Protein AF-A0A7S0FUK2-F1 (afdb_monomer_lite)

Structure (mmCIF, N/CA/C/O backbone):
data_AF-A0A7S0FUK2-F1
#
_entry.id   AF-A0A7S0FUK2-F1
#
loop_
_atom_site.group_PDB
_atom_site.id
_atom_site.type_symbol
_atom_site.label_atom_id
_atom_site.label_alt_id
_atom_site.label_comp_id
_atom_site.label_asym_id
_atom_site.label_entity_id
_atom_site.label_seq_id
_atom_site.pdbx_PDB_ins_code
_atom_site.Cartn_x
_atom_site.Cartn_y
_atom_site.Cartn_z
_atom_si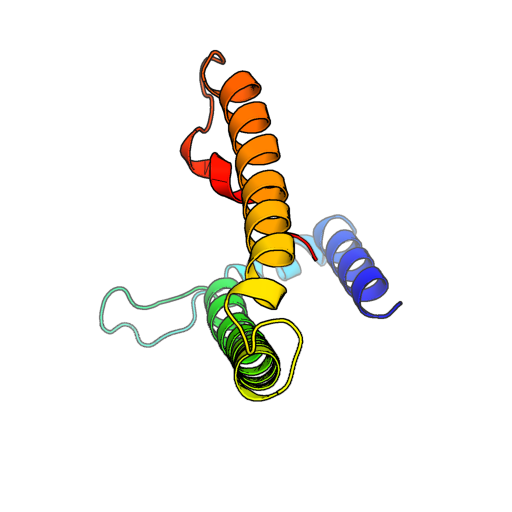te.occupancy
_atom_site.B_iso_or_equiv
_atom_site.auth_seq_id
_atom_site.auth_comp_id
_atom_site.auth_asym_id
_atom_site.auth_atom_id
_atom_site.pdbx_PDB_model_num
ATOM 1 N N . ALA A 1 1 ? 11.053 12.704 5.461 1.00 89.06 1 ALA A N 1
ATOM 2 C CA . ALA A 1 1 ? 12.201 13.067 4.597 1.00 89.06 1 ALA A CA 1
ATOM 3 C C . ALA A 1 1 ? 12.808 11.845 3.908 1.00 89.06 1 ALA A C 1
ATOM 5 O O . ALA A 1 1 ? 12.833 11.826 2.687 1.00 89.06 1 ALA A O 1
ATOM 6 N N . LEU A 1 2 ? 13.232 10.815 4.656 1.00 95.06 2 LEU A N 1
ATOM 7 C CA . LEU A 1 2 ? 13.872 9.623 4.079 1.00 95.06 2 LEU A CA 1
ATOM 8 C C . LEU A 1 2 ? 12.999 8.886 3.045 1.00 95.06 2 LEU A C 1
ATOM 10 O O . LEU A 1 2 ? 13.497 8.577 1.972 1.00 95.06 2 LEU A O 1
ATOM 14 N N . LEU A 1 3 ? 11.707 8.670 3.332 1.00 93.75 3 LEU A N 1
ATOM 15 C CA . LEU A 1 3 ? 10.776 7.988 2.416 1.00 93.75 3 LEU A CA 1
ATOM 16 C C . LEU A 1 3 ? 10.605 8.742 1.088 1.00 93.75 3 LEU A C 1
ATOM 18 O O . LEU A 1 3 ? 10.687 8.164 0.011 1.00 93.75 3 LEU A O 1
ATOM 22 N N . VAL A 1 4 ? 10.440 10.064 1.155 1.00 95.81 4 VAL A N 1
ATOM 23 C CA . VAL A 1 4 ? 10.352 10.905 -0.048 1.00 95.81 4 VAL A CA 1
ATOM 24 C C . VAL A 1 4 ? 11.675 10.878 -0.819 1.00 95.81 4 VAL A C 1
ATOM 26 O O . VAL A 1 4 ? 11.674 10.743 -2.038 1.00 95.81 4 VAL A O 1
ATOM 29 N N . ALA A 1 5 ? 12.812 10.947 -0.120 1.00 97.31 5 ALA A N 1
ATOM 30 C CA . ALA A 1 5 ? 14.128 10.894 -0.749 1.00 97.31 5 ALA A CA 1
ATOM 31 C C . ALA A 1 5 ? 14.388 9.549 -1.451 1.00 97.31 5 ALA A C 1
ATOM 33 O O . ALA A 1 5 ? 14.904 9.546 -2.568 1.00 97.31 5 ALA A O 1
ATOM 34 N N . SER A 1 6 ? 14.004 8.418 -0.849 1.00 95.00 6 SER A N 1
ATOM 35 C CA . SER A 1 6 ? 14.148 7.099 -1.477 1.00 95.00 6 SER A CA 1
ATOM 36 C C . SER A 1 6 ? 13.236 6.940 -2.696 1.00 95.00 6 SER A C 1
ATOM 38 O O . SER A 1 6 ? 13.684 6.411 -3.715 1.00 95.00 6 SER A O 1
ATOM 40 N N . ALA A 1 7 ? 12.003 7.455 -2.644 1.00 95.62 7 ALA A N 1
ATOM 41 C CA . ALA A 1 7 ? 11.093 7.467 -3.788 1.00 95.62 7 ALA A CA 1
ATOM 42 C C . ALA A 1 7 ? 11.659 8.291 -4.956 1.00 95.62 7 ALA A C 1
ATOM 44 O O . ALA A 1 7 ? 11.718 7.805 -6.087 1.00 95.62 7 ALA A O 1
ATOM 45 N N . VAL A 1 8 ? 12.151 9.504 -4.679 1.00 96.38 8 VAL A N 1
ATOM 46 C CA . VAL A 1 8 ? 12.784 10.370 -5.687 1.00 96.38 8 VAL A CA 1
ATOM 47 C C . VAL A 1 8 ? 14.041 9.721 -6.263 1.00 96.38 8 VAL A C 1
ATOM 49 O O . VAL A 1 8 ? 14.213 9.709 -7.481 1.00 96.38 8 VAL A O 1
ATOM 52 N N . ALA A 1 9 ? 14.894 9.127 -5.426 1.00 94.81 9 ALA A N 1
ATOM 53 C CA . ALA A 1 9 ? 16.083 8.417 -5.891 1.00 94.81 9 ALA A CA 1
ATOM 54 C C . ALA A 1 9 ? 15.718 7.227 -6.794 1.00 94.81 9 ALA A C 1
ATOM 56 O O . ALA A 1 9 ? 16.297 7.069 -7.868 1.00 94.81 9 ALA A O 1
ATOM 57 N N . SER A 1 10 ? 14.719 6.425 -6.407 1.00 94.38 10 SER A N 1
ATOM 58 C CA . SER A 1 10 ? 14.239 5.304 -7.222 1.00 94.38 10 SER A CA 1
ATOM 59 C C . SER A 1 10 ? 13.649 5.773 -8.555 1.00 94.38 10 SER A C 1
ATOM 61 O O . SER A 1 10 ? 13.896 5.140 -9.582 1.00 94.38 10 SER A O 1
ATOM 63 N N . LEU A 1 11 ? 12.895 6.879 -8.567 1.00 94.56 11 LEU A N 1
ATOM 64 C CA . LEU A 1 11 ? 12.377 7.484 -9.797 1.00 94.56 11 LEU A CA 1
ATOM 65 C C . LEU A 1 11 ? 13.511 7.974 -10.700 1.00 94.56 11 LEU A C 1
ATOM 67 O O . LEU A 1 11 ? 13.489 7.703 -11.900 1.00 94.56 11 LEU A O 1
ATOM 71 N N . ALA A 1 12 ? 14.516 8.644 -10.135 1.00 95.31 12 ALA A N 1
ATOM 72 C CA . ALA A 1 12 ? 15.664 9.120 -10.895 1.00 95.31 12 ALA A CA 1
ATOM 73 C C . ALA A 1 12 ? 16.444 7.954 -11.523 1.00 95.31 12 ALA A C 1
ATOM 75 O O . ALA A 1 12 ? 16.729 7.989 -12.718 1.00 95.31 12 ALA A O 1
ATOM 76 N N . LEU A 1 13 ? 16.712 6.891 -10.757 1.00 94.38 13 LEU A N 1
ATOM 77 C CA . LEU A 1 13 ? 17.396 5.687 -11.244 1.00 94.38 13 LEU A CA 1
ATOM 78 C C . LEU A 1 13 ? 16.589 4.925 -12.298 1.00 94.38 13 LEU A C 1
ATOM 80 O O . LEU A 1 13 ? 17.174 4.331 -13.196 1.00 94.38 13 LEU A O 1
ATOM 84 N N . ALA A 1 14 ? 15.258 4.939 -12.212 1.00 94.38 14 ALA A N 1
ATOM 85 C CA . ALA A 1 14 ? 14.405 4.273 -13.190 1.00 94.38 14 ALA A CA 1
ATOM 86 C C . ALA A 1 14 ? 14.324 5.013 -14.536 1.00 94.38 14 ALA A C 1
ATOM 88 O O . ALA A 1 14 ? 14.073 4.367 -15.550 1.00 94.38 14 ALA A O 1
ATOM 89 N N . ASN A 1 15 ? 14.530 6.337 -14.556 1.00 95.06 15 ASN A N 1
ATOM 90 C CA . ASN A 1 15 ? 14.282 7.169 -15.741 1.00 95.06 15 ASN A CA 1
ATOM 91 C C . ASN A 1 15 ? 15.545 7.790 -16.357 1.00 95.06 15 ASN A C 1
ATOM 93 O O . ASN A 1 15 ? 15.539 8.087 -17.551 1.00 95.06 15 ASN A O 1
ATOM 97 N N . PHE A 1 16 ? 16.622 7.998 -15.591 1.00 92.56 16 PHE A N 1
ATOM 98 C CA . PHE A 1 16 ? 17.798 8.734 -16.064 1.00 92.56 16 PHE A CA 1
ATOM 99 C C . PHE A 1 16 ? 19.062 7.871 -16.160 1.00 92.56 16 PHE A C 1
ATOM 101 O O . PHE A 1 16 ? 19.371 7.058 -15.289 1.00 92.56 16 PHE A O 1
ATOM 108 N N . GLY A 1 17 ? 19.846 8.122 -17.214 1.00 88.06 17 GLY A N 1
ATOM 109 C CA . GLY A 1 17 ? 21.192 7.579 -17.394 1.00 88.06 17 GLY A CA 1
ATOM 110 C C . GLY A 1 17 ? 21.262 6.129 -17.903 1.00 88.06 17 GLY A C 1
ATOM 111 O O . GLY A 1 17 ? 20.243 5.454 -18.074 1.00 88.06 17 GLY A O 1
ATOM 112 N N . PRO A 1 18 ? 22.488 5.624 -18.144 1.00 88.38 18 PRO A N 1
ATOM 113 C CA . PRO A 1 18 ? 22.724 4.290 -18.704 1.00 88.38 18 PRO A CA 1
ATOM 114 C C . PRO A 1 18 ? 22.424 3.148 -17.719 1.00 88.38 18 PRO A C 1
ATOM 116 O O . PRO A 1 18 ? 22.286 2.001 -18.132 1.00 88.38 18 PRO A O 1
ATOM 119 N N . ALA A 1 19 ? 22.312 3.448 -16.420 1.00 88.62 19 ALA A N 1
ATOM 120 C CA . ALA A 1 19 ? 22.047 2.463 -15.371 1.00 88.62 19 ALA A CA 1
ATOM 121 C C . ALA A 1 19 ? 20.556 2.104 -15.216 1.00 88.62 19 ALA A C 1
ATOM 123 O O . ALA A 1 19 ? 20.235 1.164 -14.491 1.00 88.62 19 ALA A O 1
ATOM 124 N N . SER A 1 20 ? 19.648 2.815 -15.892 1.00 93.56 20 SER A N 1
ATOM 125 C CA . SER A 1 20 ? 18.195 2.612 -15.782 1.00 93.56 20 SER A CA 1
ATOM 126 C C . SER A 1 20 ? 17.752 1.198 -16.163 1.00 93.56 20 SER A C 1
ATOM 128 O O . SER A 1 20 ? 17.004 0.551 -15.427 1.00 93.56 20 SER A O 1
ATOM 130 N N . SER A 1 21 ? 18.277 0.664 -17.266 1.00 92.19 21 SER A N 1
ATOM 131 C CA . SER A 1 21 ? 17.994 -0.704 -17.714 1.00 92.19 21 SER A CA 1
ATOM 132 C C . SER A 1 21 ? 18.478 -1.750 -16.707 1.00 92.19 21 SER A C 1
ATOM 134 O O . SER A 1 21 ? 17.743 -2.684 -16.385 1.00 92.19 21 SER A O 1
ATOM 136 N N . ALA A 1 22 ? 19.678 -1.566 -16.149 1.00 93.38 22 ALA A N 1
ATOM 137 C CA . ALA A 1 22 ? 20.234 -2.436 -15.118 1.00 93.38 22 ALA A CA 1
ATOM 138 C C . ALA A 1 22 ? 19.422 -2.368 -13.813 1.00 93.38 22 ALA A C 1
ATOM 140 O O . ALA A 1 22 ? 19.155 -3.405 -13.204 1.00 93.38 22 ALA A O 1
ATOM 141 N N . TRP A 1 23 ? 18.975 -1.173 -13.414 1.00 94.38 23 TRP A N 1
ATOM 142 C CA . TRP A 1 23 ? 18.112 -0.965 -12.250 1.00 94.38 23 TRP A CA 1
ATOM 143 C C . TRP A 1 23 ? 16.774 -1.698 -12.395 1.00 94.38 23 TRP A C 1
ATOM 145 O O . TRP A 1 23 ? 16.368 -2.436 -11.497 1.00 94.38 23 TRP A O 1
ATOM 155 N N . LEU A 1 24 ? 16.102 -1.571 -13.542 1.00 94.12 24 LEU A N 1
ATOM 156 C CA . LEU A 1 24 ? 14.843 -2.277 -13.804 1.00 94.12 24 LEU A CA 1
ATOM 157 C C . LEU A 1 24 ? 15.042 -3.800 -13.879 1.00 94.12 24 LEU A C 1
ATOM 159 O O . LEU A 1 24 ? 14.250 -4.555 -13.305 1.00 94.12 24 LEU A O 1
ATOM 163 N N . ALA A 1 25 ? 16.119 -4.255 -14.527 1.00 93.88 25 ALA A N 1
ATOM 164 C CA . ALA A 1 25 ? 16.459 -5.673 -14.635 1.00 93.88 25 ALA A CA 1
ATOM 165 C C . ALA A 1 25 ? 16.759 -6.309 -13.269 1.00 93.8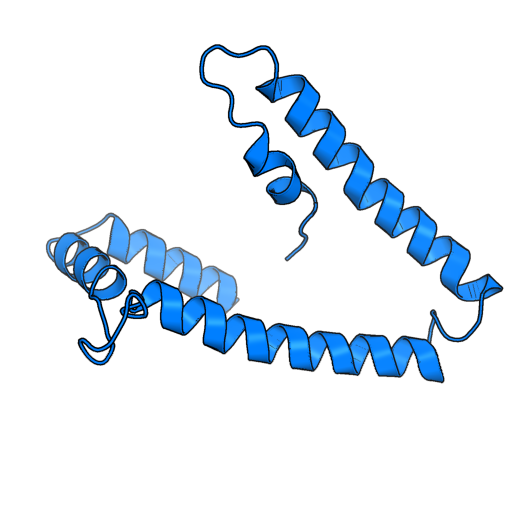8 25 ALA A C 1
ATOM 167 O O . ALA A 1 25 ? 16.366 -7.452 -13.026 1.00 93.88 25 ALA A O 1
ATOM 168 N N . LEU A 1 26 ? 17.395 -5.568 -12.356 1.00 94.00 26 LEU A N 1
ATOM 169 C CA . LEU A 1 26 ? 17.647 -6.011 -10.986 1.00 94.00 26 LEU A CA 1
ATOM 170 C C . LEU A 1 26 ? 16.340 -6.383 -10.274 1.00 94.00 26 LEU A C 1
ATOM 17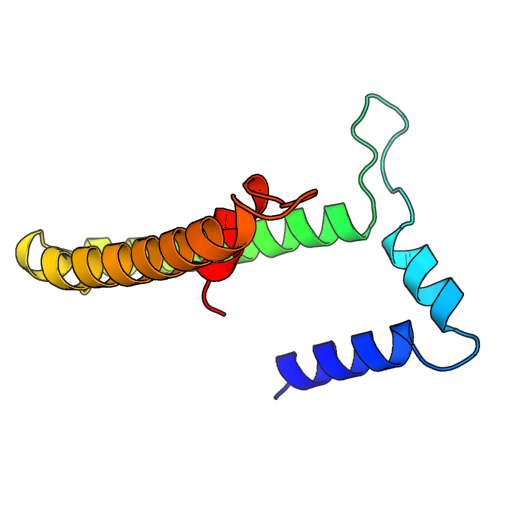2 O O . LEU A 1 26 ? 16.227 -7.480 -9.730 1.00 94.00 26 LEU A O 1
ATOM 176 N N . TRP A 1 27 ? 15.335 -5.506 -10.321 1.00 93.88 27 TRP A N 1
ATOM 177 C CA . TRP A 1 27 ? 14.043 -5.743 -9.671 1.00 93.88 27 TRP A CA 1
ATOM 178 C C . TRP A 1 27 ? 13.233 -6.872 -10.319 1.00 93.88 27 TRP A C 1
ATOM 180 O O . TRP A 1 27 ? 12.462 -7.545 -9.631 1.00 93.88 27 TRP A O 1
ATOM 190 N N . ALA A 1 28 ? 13.404 -7.086 -11.627 1.00 93.19 28 ALA A N 1
ATOM 191 C CA . ALA A 1 28 ? 12.752 -8.159 -12.378 1.00 93.19 28 ALA A CA 1
ATOM 192 C C . ALA A 1 28 ? 13.457 -9.521 -12.241 1.00 93.19 28 ALA A C 1
ATOM 194 O O . ALA A 1 28 ? 12.889 -10.550 -12.619 1.00 93.19 28 ALA A O 1
ATOM 195 N N . ARG A 1 29 ? 14.681 -9.552 -11.698 1.00 92.06 29 ARG A N 1
ATOM 196 C CA . ARG A 1 29 ? 15.465 -10.778 -11.538 1.00 92.06 29 ARG A CA 1
ATOM 197 C C . ARG A 1 29 ? 14.711 -11.780 -10.668 1.00 92.06 29 ARG A C 1
ATOM 199 O O . ARG A 1 29 ? 14.346 -11.473 -9.537 1.00 92.06 29 ARG A O 1
ATOM 206 N N . ARG A 1 30 ? 14.492 -12.988 -11.190 1.00 89.12 30 ARG A N 1
ATOM 207 C CA . ARG A 1 30 ? 13.869 -14.089 -10.444 1.00 89.12 30 ARG A CA 1
ATOM 208 C C . ARG A 1 30 ? 14.880 -14.729 -9.500 1.00 89.12 30 ARG A C 1
ATOM 210 O O . ARG A 1 30 ? 16.002 -15.028 -9.908 1.00 89.12 30 ARG A O 1
ATOM 217 N N . LEU A 1 31 ? 14.472 -14.924 -8.252 1.00 85.06 31 LEU A N 1
ATOM 218 C CA . LEU A 1 31 ? 15.256 -15.535 -7.185 1.00 85.06 31 LEU A CA 1
ATOM 219 C C . LEU A 1 31 ? 14.417 -16.648 -6.550 1.00 85.06 31 LEU A C 1
ATOM 221 O O . LEU A 1 31 ? 13.296 -16.412 -6.104 1.00 85.06 31 LEU A O 1
ATOM 225 N N . GLY A 1 32 ? 14.951 -17.864 -6.513 1.00 78.88 32 GLY 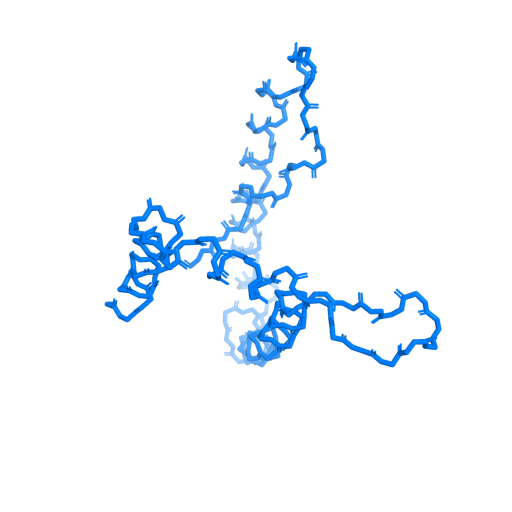A N 1
ATOM 226 C CA . GLY A 1 32 ? 14.296 -19.005 -5.879 1.00 78.88 32 GLY A CA 1
ATOM 227 C C . GLY A 1 32 ? 14.786 -20.338 -6.444 1.00 78.88 32 GLY A C 1
ATOM 228 O O . GLY A 1 32 ? 15.320 -20.367 -7.557 1.00 78.88 32 GLY A O 1
ATOM 229 N N . PRO A 1 33 ? 14.641 -21.439 -5.689 1.00 73.56 33 PRO A N 1
ATOM 230 C CA . PRO A 1 33 ? 14.958 -22.769 -6.192 1.00 73.56 33 PRO A CA 1
ATOM 231 C C . PRO A 1 33 ? 14.051 -23.109 -7.391 1.00 73.56 33 PRO A C 1
ATOM 233 O O . PRO A 1 33 ? 12.875 -22.743 -7.380 1.00 73.56 33 PRO A O 1
ATOM 236 N N . PRO A 1 34 ? 14.546 -23.837 -8.412 1.00 64.00 34 PRO A N 1
ATOM 237 C CA . PRO A 1 34 ? 13.762 -24.242 -9.585 1.00 64.00 34 PRO A CA 1
ATOM 238 C C . PRO A 1 34 ? 12.777 -25.387 -9.270 1.00 64.00 34 PRO A C 1
ATOM 240 O O . PRO A 1 34 ? 12.527 -26.253 -10.104 1.00 64.00 34 PRO A O 1
ATOM 243 N N . ILE A 1 35 ? 12.245 -25.429 -8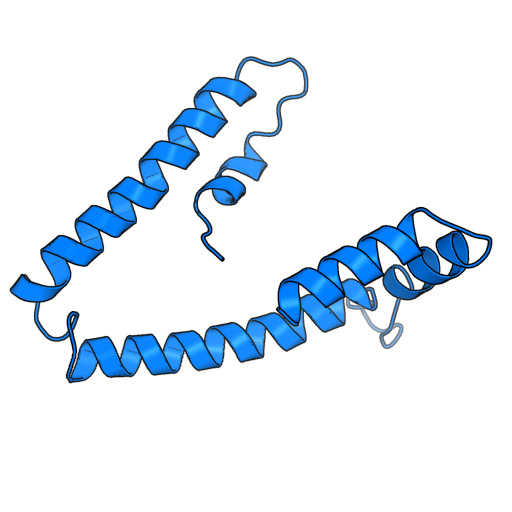.047 1.00 62.03 35 ILE A N 1
ATOM 244 C CA . ILE A 1 35 ? 11.363 -26.481 -7.551 1.00 62.03 35 ILE A CA 1
ATOM 245 C C . ILE A 1 35 ? 9.996 -25.836 -7.294 1.00 62.03 35 ILE A C 1
ATOM 247 O O . ILE A 1 35 ? 9.818 -25.086 -6.336 1.00 62.03 35 ILE A O 1
ATOM 251 N N . GLY A 1 36 ? 9.039 -26.105 -8.187 1.00 61.12 36 GLY A N 1
ATOM 252 C CA . GLY A 1 36 ? 7.694 -25.515 -8.170 1.00 61.12 36 GLY A CA 1
ATOM 253 C C . GLY A 1 36 ? 7.614 -24.092 -8.747 1.00 61.12 36 GLY A C 1
ATOM 254 O O . GLY A 1 36 ? 8.617 -23.478 -9.105 1.00 61.12 36 GLY A O 1
ATOM 255 N N . ALA A 1 37 ? 6.398 -23.541 -8.835 1.00 61.59 37 ALA A N 1
ATOM 256 C CA . ALA A 1 37 ? 6.118 -22.207 -9.391 1.00 61.59 37 ALA A CA 1
ATOM 257 C C . ALA A 1 37 ? 6.537 -21.031 -8.470 1.00 61.59 37 ALA A C 1
ATOM 259 O O . ALA A 1 37 ? 6.055 -19.912 -8.626 1.00 61.59 37 ALA A O 1
ATOM 260 N N . HIS A 1 38 ? 7.435 -21.262 -7.508 1.00 64.81 38 HIS A N 1
ATOM 261 C CA . HIS A 1 38 ? 7.743 -20.337 -6.409 1.00 64.81 38 HIS A CA 1
ATOM 262 C C . HIS A 1 38 ? 8.903 -19.367 -6.695 1.00 64.81 38 HIS A C 1
ATOM 264 O O . HIS A 1 38 ? 9.386 -18.690 -5.790 1.00 64.81 38 HIS A O 1
ATOM 270 N N . ALA A 1 39 ? 9.367 -19.270 -7.944 1.00 76.12 39 ALA A N 1
ATOM 271 C CA . ALA A 1 39 ? 10.398 -18.308 -8.328 1.00 76.12 39 ALA A CA 1
ATOM 272 C C . ALA A 1 39 ? 9.821 -16.879 -8.392 1.00 76.12 39 ALA A C 1
ATOM 274 O O . ALA A 1 39 ? 9.374 -16.415 -9.452 1.00 76.12 39 ALA A O 1
ATOM 275 N N . LEU A 1 40 ? 9.846 -16.184 -7.254 1.00 84.38 40 LEU A N 1
ATOM 276 C CA . LEU A 1 40 ? 9.484 -14.772 -7.142 1.00 84.38 40 LEU A CA 1
ATOM 277 C C . LEU A 1 40 ? 10.575 -13.876 -7.740 1.00 84.38 40 LEU A C 1
ATOM 279 O O . LEU A 1 40 ? 11.758 -14.218 -7.780 1.00 84.38 40 LEU A O 1
ATOM 283 N N . THR A 1 41 ? 10.182 -12.700 -8.218 1.00 92.12 41 THR A N 1
ATOM 284 C CA . THR A 1 41 ? 11.144 -11.643 -8.551 1.00 92.12 41 THR A CA 1
ATOM 285 C C . THR A 1 41 ? 11.757 -11.076 -7.272 1.00 92.12 41 THR A C 1
ATOM 287 O O . THR A 1 41 ? 11.167 -11.192 -6.197 1.00 92.12 41 THR A O 1
ATOM 290 N N . LEU A 1 42 ? 12.915 -10.419 -7.372 1.00 92.69 42 LEU A N 1
ATOM 291 C CA . LEU A 1 42 ? 13.492 -9.674 -6.251 1.00 92.69 42 LEU A CA 1
ATOM 292 C C . LEU A 1 42 ? 12.472 -8.679 -5.677 1.00 92.69 42 LEU A C 1
ATOM 294 O O . LEU A 1 42 ? 12.320 -8.590 -4.462 1.00 92.69 42 LEU A O 1
ATOM 298 N N . ARG A 1 43 ? 11.716 -7.996 -6.548 1.00 92.44 43 ARG A N 1
ATOM 299 C CA . ARG A 1 43 ? 10.595 -7.138 -6.138 1.00 92.44 43 ARG A CA 1
ATOM 300 C C . ARG A 1 43 ? 9.549 -7.904 -5.325 1.00 92.44 43 ARG A C 1
ATOM 302 O O . ARG A 1 43 ? 9.118 -7.403 -4.297 1.00 92.44 43 ARG A O 1
ATOM 309 N N . GLY A 1 44 ? 9.155 -9.096 -5.773 1.00 91.06 44 GLY A N 1
ATOM 310 C CA . GLY A 1 44 ? 8.200 -9.945 -5.059 1.00 91.06 44 GLY A CA 1
ATOM 311 C C . GLY A 1 44 ? 8.691 -10.312 -3.660 1.00 91.06 44 GLY A C 1
ATOM 312 O O . GLY A 1 44 ? 7.977 -10.093 -2.692 1.00 91.06 44 GLY A O 1
ATOM 313 N N . TRP A 1 45 ? 9.938 -10.770 -3.537 1.00 92.44 45 TRP A N 1
ATOM 314 C CA . TRP A 1 45 ? 10.544 -11.081 -2.237 1.00 92.44 45 TRP A CA 1
ATOM 315 C C . TRP A 1 45 ? 10.559 -9.892 -1.281 1.00 92.44 45 TRP A C 1
ATOM 317 O O . TRP A 1 45 ? 10.196 -10.033 -0.116 1.00 92.44 45 TRP A O 1
ATOM 327 N N . VAL A 1 46 ? 10.982 -8.725 -1.771 1.00 93.62 46 VAL A N 1
ATOM 328 C CA . VAL A 1 46 ? 11.040 -7.508 -0.955 1.00 93.62 46 VAL A CA 1
ATOM 329 C C . VAL A 1 46 ? 9.639 -7.073 -0.533 1.00 93.62 46 VAL A C 1
ATOM 331 O O . VAL A 1 46 ? 9.450 -6.753 0.637 1.00 93.62 46 VAL A O 1
ATOM 334 N N . ASN A 1 47 ? 8.660 -7.112 -1.441 1.00 93.44 47 ASN A N 1
ATOM 335 C CA . ASN A 1 47 ? 7.276 -6.768 -1.126 1.00 93.44 47 ASN A CA 1
ATOM 336 C C . ASN A 1 47 ? 6.707 -7.696 -0.051 1.00 93.44 47 ASN A C 1
ATOM 338 O O . ASN A 1 47 ? 6.273 -7.208 0.983 1.00 93.44 47 ASN A O 1
ATOM 342 N N . GLU A 1 48 ? 6.759 -9.014 -0.245 1.00 91.81 48 GLU A N 1
ATOM 343 C CA . GLU A 1 48 ? 6.211 -9.970 0.727 1.00 91.81 48 GLU A CA 1
ATOM 344 C C . GLU A 1 48 ? 6.934 -9.880 2.081 1.00 91.81 48 GLU A C 1
ATOM 346 O O . GLU A 1 48 ? 6.300 -9.818 3.135 1.00 91.81 48 GLU A O 1
ATOM 351 N N . GLY A 1 49 ? 8.269 -9.805 2.067 1.00 93.69 49 GLY A N 1
ATOM 352 C CA . GLY A 1 49 ? 9.077 -9.756 3.285 1.00 93.69 49 GLY A CA 1
ATOM 353 C C . GLY A 1 49 ? 8.874 -8.471 4.090 1.00 93.69 49 GLY A C 1
ATOM 354 O O . GLY A 1 49 ? 8.588 -8.528 5.288 1.00 93.69 49 GLY A O 1
ATOM 355 N N . LEU A 1 50 ? 8.998 -7.304 3.450 1.00 95.75 50 LEU A N 1
ATOM 356 C CA . LEU A 1 50 ? 8.846 -6.023 4.143 1.00 95.75 50 LEU A CA 1
ATOM 357 C C . LEU A 1 50 ? 7.391 -5.754 4.535 1.00 95.75 50 LEU A C 1
ATOM 359 O O . LEU A 1 50 ? 7.161 -5.280 5.647 1.00 95.75 50 LEU A O 1
ATOM 363 N N . MET A 1 51 ? 6.411 -6.102 3.690 1.00 95.00 51 MET A N 1
ATOM 364 C CA . MET A 1 51 ? 4.997 -5.951 4.051 1.00 95.00 51 MET A CA 1
ATOM 365 C C . MET A 1 51 ? 4.612 -6.868 5.207 1.00 95.00 51 MET A C 1
ATOM 367 O O . MET A 1 51 ? 3.867 -6.437 6.084 1.00 95.00 51 MET A O 1
ATOM 371 N N . SER A 1 52 ? 5.148 -8.092 5.276 1.00 96.12 52 SER A N 1
ATOM 372 C CA . SER A 1 52 ? 4.919 -8.969 6.428 1.00 96.12 52 SER A CA 1
ATOM 373 C C . SER A 1 52 ? 5.416 -8.340 7.731 1.00 96.12 52 SER A C 1
ATOM 375 O O . SER A 1 52 ? 4.718 -8.415 8.742 1.00 96.12 52 SER A O 1
ATOM 377 N N . LEU A 1 53 ? 6.599 -7.718 7.727 1.00 97.44 53 LEU A N 1
ATOM 378 C CA . LEU A 1 53 ? 7.134 -7.031 8.906 1.00 97.44 53 LEU A CA 1
ATOM 379 C C . LEU A 1 53 ? 6.315 -5.782 9.257 1.00 97.44 53 LEU A C 1
ATOM 381 O O . LEU A 1 53 ? 6.014 -5.553 10.429 1.00 97.44 53 LEU A O 1
ATOM 385 N N . PHE A 1 54 ? 5.914 -5.003 8.250 1.00 95.81 54 PHE A N 1
ATOM 386 C CA . PHE A 1 54 ? 5.064 -3.828 8.430 1.00 95.81 54 PHE A CA 1
ATOM 387 C C . PHE A 1 54 ? 3.710 -4.202 9.046 1.00 95.81 54 PHE A C 1
ATOM 389 O O . PHE A 1 54 ? 3.339 -3.663 10.088 1.00 95.81 54 PHE A O 1
ATOM 396 N N . PHE A 1 55 ? 3.002 -5.179 8.472 1.00 96.31 55 PHE A N 1
ATOM 397 C CA . PHE A 1 55 ? 1.711 -5.628 8.994 1.00 96.31 55 PHE A CA 1
ATOM 398 C C . PHE A 1 55 ? 1.822 -6.303 10.357 1.00 96.31 55 PHE A C 1
ATOM 400 O O . PHE A 1 55 ? 0.888 -6.207 11.149 1.00 96.31 55 PHE A O 1
ATOM 407 N N . PHE A 1 56 ? 2.950 -6.942 10.669 1.00 97.94 56 PHE A N 1
ATOM 408 C CA . PHE A 1 56 ? 3.202 -7.427 12.021 1.00 97.94 56 PHE A CA 1
ATOM 409 C C . PHE A 1 56 ? 3.250 -6.268 13.027 1.00 97.94 56 PHE A C 1
ATOM 411 O O . PHE A 1 56 ? 2.549 -6.310 14.038 1.00 97.94 56 PHE A O 1
ATOM 418 N N . ALA A 1 57 ? 4.007 -5.206 12.732 1.00 97.75 57 ALA A N 1
ATOM 419 C CA . ALA A 1 57 ? 4.078 -4.022 13.589 1.00 97.75 57 ALA A CA 1
ATOM 420 C C . ALA A 1 57 ? 2.714 -3.319 13.716 1.00 97.75 57 ALA A C 1
ATOM 422 O O . ALA A 1 57 ? 2.264 -3.051 14.830 1.00 97.75 57 ALA A O 1
ATOM 423 N N . VAL A 1 58 ? 2.012 -3.111 12.597 1.00 96.56 58 VAL A N 1
ATOM 424 C CA . VAL A 1 58 ? 0.646 -2.560 12.586 1.00 96.56 58 VAL A CA 1
ATOM 425 C C . VAL A 1 58 ? -0.308 -3.443 13.395 1.00 96.56 58 VAL A C 1
ATOM 427 O O . VAL A 1 58 ? -1.113 -2.935 14.170 1.00 96.56 58 VAL A O 1
ATOM 430 N N . GLY A 1 59 ? -0.202 -4.767 13.279 1.00 97.00 59 GLY A N 1
ATOM 431 C CA . GLY A 1 59 ? -1.008 -5.711 14.050 1.00 97.00 59 GLY A CA 1
ATOM 432 C C . GLY A 1 59 ? -0.775 -5.601 15.559 1.00 97.00 59 GLY A C 1
ATOM 433 O O . GLY A 1 59 ? -1.730 -5.679 16.334 1.00 97.00 59 GLY A O 1
ATOM 434 N N . LEU A 1 60 ? 0.470 -5.371 15.989 1.00 97.56 60 LEU A N 1
ATOM 435 C CA . LEU A 1 60 ? 0.795 -5.107 17.393 1.00 97.56 60 LEU A CA 1
ATOM 436 C C . LEU A 1 60 ? 0.216 -3.768 17.877 1.00 97.56 60 LEU A C 1
ATOM 438 O O . LEU A 1 60 ? -0.320 -3.714 18.986 1.00 97.56 60 LEU A O 1
ATOM 442 N N . GLU A 1 61 ? 0.263 -2.723 17.049 1.00 95.94 61 GLU A N 1
ATOM 443 C CA . GLU A 1 61 ? -0.346 -1.416 17.340 1.00 95.94 61 GLU A CA 1
ATOM 444 C C . GLU A 1 61 ? -1.870 -1.549 17.500 1.00 95.94 61 GLU A C 1
ATOM 446 O O . GLU A 1 61 ? -2.434 -1.124 18.509 1.00 95.94 61 GLU A O 1
ATOM 451 N N . ILE A 1 62 ? -2.535 -2.232 16.559 1.00 95.69 62 ILE A N 1
ATOM 452 C CA . ILE A 1 62 ? -3.982 -2.488 16.613 1.00 95.69 62 ILE A CA 1
ATOM 453 C C . ILE A 1 62 ? -4.329 -3.297 17.861 1.00 95.69 62 ILE A C 1
ATOM 455 O O . ILE A 1 62 ? -5.284 -2.965 18.562 1.00 95.69 62 ILE A O 1
ATOM 459 N N . LYS A 1 63 ? -3.544 -4.331 18.191 1.00 96.38 63 LYS A N 1
ATOM 460 C CA . LYS A 1 63 ? -3.743 -5.095 19.427 1.00 96.38 63 LYS A CA 1
ATOM 461 C C . LYS A 1 63 ? -3.664 -4.184 20.655 1.00 96.38 63 LYS A C 1
ATOM 463 O O . LYS A 1 63 ? -4.518 -4.302 21.530 1.00 96.38 63 LYS A O 1
ATOM 468 N N . ARG A 1 64 ? -2.691 -3.268 20.722 1.00 96.00 64 ARG A N 1
ATOM 469 C CA . ARG A 1 64 ? -2.581 -2.293 21.822 1.00 96.00 64 ARG A CA 1
ATOM 470 C C . ARG A 1 64 ? -3.836 -1.417 21.915 1.00 96.00 64 ARG A C 1
ATOM 472 O O . ARG A 1 64 ? -4.396 -1.274 23.001 1.00 96.00 64 ARG A O 1
ATOM 479 N N . GLU A 1 65 ? -4.319 -0.898 20.786 1.00 95.31 65 GLU A N 1
ATOM 480 C CA . GLU A 1 65 ? -5.531 -0.066 20.727 1.00 95.31 65 GLU A CA 1
ATOM 481 C C . GLU A 1 65 ? -6.806 -0.815 21.143 1.00 95.31 65 GLU A C 1
ATOM 483 O O . GLU A 1 65 ? -7.713 -0.219 21.729 1.00 95.31 65 GLU A O 1
ATOM 488 N N . VAL A 1 66 ? -6.873 -2.119 20.864 1.00 95.44 66 VAL A N 1
ATOM 489 C CA . VAL A 1 66 ? -7.991 -2.997 21.243 1.00 95.44 66 VAL A CA 1
ATOM 490 C C . VAL A 1 66 ? -7.959 -3.379 22.724 1.00 95.44 66 VAL A C 1
ATOM 492 O O . VAL A 1 66 ? -9.016 -3.596 23.303 1.00 95.44 66 VAL A O 1
ATOM 495 N N . VAL A 1 67 ? -6.791 -3.473 23.362 1.00 95.31 67 VAL A N 1
ATOM 496 C CA . VAL A 1 67 ? -6.724 -3.827 24.793 1.00 95.31 67 VAL A CA 1
ATOM 497 C C . VAL A 1 67 ? -6.919 -2.593 25.677 1.00 95.31 67 VAL A C 1
ATOM 499 O O . VAL A 1 67 ? -7.698 -2.647 26.626 1.00 95.31 67 VAL A O 1
ATOM 502 N N . GLU A 1 68 ? -6.254 -1.476 25.368 1.00 93.81 68 GLU A N 1
ATOM 503 C CA .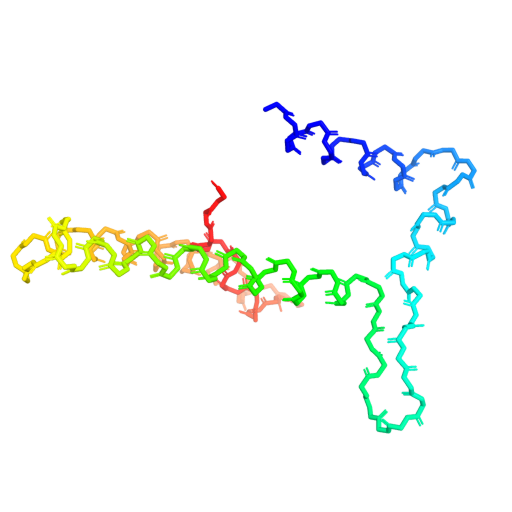 GLU A 1 68 ? -6.202 -0.316 26.281 1.00 93.81 68 GLU A CA 1
ATOM 504 C C . GLU A 1 68 ? -6.525 1.029 25.609 1.00 93.81 68 GLU A C 1
ATOM 506 O O . GLU A 1 68 ? -6.676 2.043 26.293 1.00 93.81 68 GLU A O 1
ATOM 511 N N . GLY A 1 69 ? -6.661 1.062 24.283 1.00 91.69 69 GLY A N 1
ATOM 512 C CA . GLY A 1 69 ? -6.778 2.303 23.519 1.00 91.69 69 GLY A CA 1
ATOM 513 C C . GLY A 1 69 ? -8.192 2.677 23.070 1.00 91.69 69 GLY A C 1
ATOM 514 O O . GLY A 1 69 ? -9.201 2.463 23.759 1.00 91.69 69 GLY A O 1
ATOM 515 N N . ALA A 1 70 ? -8.261 3.301 21.895 1.00 89.25 70 ALA A N 1
ATOM 516 C CA . ALA A 1 70 ? -9.493 3.840 21.322 1.00 89.25 70 ALA A CA 1
ATOM 517 C C . ALA A 1 70 ? -10.452 2.751 20.810 1.00 89.25 70 ALA A C 1
ATOM 519 O O . ALA A 1 70 ? -11.640 3.017 20.624 1.00 89.25 70 ALA A O 1
ATOM 520 N N . LEU A 1 71 ? -9.968 1.522 20.623 1.00 90.94 71 LEU A N 1
ATOM 521 C CA . LEU A 1 71 ? -10.771 0.386 20.164 1.00 90.94 71 LEU A CA 1
ATOM 522 C C . LEU A 1 71 ? -11.214 -0.535 21.312 1.00 90.94 71 LEU A C 1
ATOM 524 O O . LEU A 1 71 ? -11.948 -1.490 21.076 1.00 90.94 71 LEU A O 1
ATOM 528 N N . ALA A 1 72 ? -10.830 -0.232 22.556 1.00 92.94 72 ALA A N 1
ATOM 529 C CA . ALA A 1 72 ? -11.028 -1.122 23.700 1.00 92.94 72 ALA A CA 1
ATOM 530 C C . ALA A 1 72 ? -12.481 -1.312 24.156 1.00 92.94 72 ALA A C 1
ATOM 532 O O . ALA A 1 72 ? -12.781 -2.225 24.922 1.00 92.94 72 ALA A O 1
ATOM 533 N N . SER A 1 73 ? -13.414 -0.470 23.703 1.00 94.69 73 SER A N 1
ATOM 534 C CA . SER A 1 73 ? -14.839 -0.690 23.952 1.00 94.69 73 SER A CA 1
ATOM 535 C C . SER A 1 73 ? -15.676 -0.427 22.703 1.00 94.69 73 SER A C 1
ATOM 537 O O . SER A 1 73 ? -15.344 0.480 21.935 1.00 94.69 73 SER A O 1
ATOM 539 N N . PRO A 1 74 ? -16.809 -1.134 22.517 1.00 91.81 74 PRO A N 1
ATOM 540 C CA . PRO A 1 74 ? -17.667 -0.947 21.345 1.00 91.81 74 PRO A CA 1
ATOM 541 C C . PRO A 1 74 ? -18.108 0.507 21.146 1.00 91.81 74 PRO A C 1
ATOM 543 O O . PRO A 1 74 ? -18.168 0.998 20.024 1.00 91.81 74 PRO A O 1
ATOM 546 N N . ARG A 1 75 ? -18.360 1.230 22.247 1.00 92.94 75 ARG A N 1
ATOM 547 C CA . ARG A 1 75 ? -18.757 2.643 22.203 1.00 92.94 75 ARG A CA 1
ATOM 548 C C . ARG A 1 75 ? -17.640 3.549 21.681 1.00 92.94 75 ARG A C 1
ATOM 550 O O . ARG A 1 75 ? -17.939 4.499 20.965 1.00 92.94 75 ARG A O 1
ATOM 557 N N . LYS A 1 76 ? -16.380 3.278 22.041 1.00 89.38 76 LYS A N 1
ATOM 558 C CA . LYS A 1 76 ? -15.225 4.046 21.553 1.00 89.38 76 LYS A CA 1
ATOM 559 C C . LYS A 1 76 ? -14.859 3.655 20.120 1.00 89.38 76 LYS A C 1
ATOM 561 O O . LYS A 1 76 ? -14.594 4.539 19.317 1.00 89.38 76 LYS A O 1
ATOM 566 N N . ALA A 1 77 ? -14.934 2.364 19.795 1.00 93.69 77 ALA A N 1
ATOM 567 C CA . ALA A 1 77 ? -14.602 1.828 18.478 1.00 93.69 77 ALA A CA 1
ATOM 568 C C . ALA A 1 77 ? -15.588 2.257 17.380 1.00 93.69 77 ALA A C 1
ATOM 570 O O . ALA A 1 77 ? -15.196 2.377 16.223 1.00 93.69 77 ALA A O 1
ATOM 571 N N . LEU A 1 78 ? -16.851 2.532 17.728 1.00 95.94 78 LEU A N 1
ATOM 572 C CA . LEU A 1 78 ? -17.899 2.852 16.757 1.00 95.94 78 LEU A CA 1
ATOM 573 C C . LEU A 1 78 ? -17.525 4.017 15.828 1.00 95.94 78 LEU A C 1
ATOM 575 O O . LEU A 1 78 ? -17.673 3.899 14.614 1.00 95.94 78 LEU A O 1
ATOM 579 N N . LEU A 1 79 ? -17.029 5.127 16.383 1.00 94.62 79 LEU A N 1
ATOM 580 C CA . LEU A 1 79 ? -16.687 6.311 15.592 1.00 94.62 79 LEU A CA 1
ATOM 581 C C . LEU A 1 79 ? -15.499 6.048 14.639 1.00 94.62 79 LEU A C 1
ATOM 583 O O . LEU A 1 79 ? -15.679 6.259 13.438 1.00 94.62 79 LEU A O 1
ATOM 587 N N . PRO A 1 80 ? -14.334 5.541 15.100 1.00 92.94 80 PRO A N 1
ATOM 588 C CA . PRO A 1 80 ? -13.239 5.129 14.222 1.00 92.94 80 PRO A CA 1
ATOM 589 C C . PRO A 1 80 ? -13.653 4.109 13.160 1.00 92.94 80 PRO A C 1
ATOM 591 O O . PRO A 1 80 ? -13.275 4.260 12.002 1.00 92.94 80 PRO A O 1
ATOM 594 N N . CYS A 1 81 ? -14.458 3.102 13.513 1.00 94.00 81 CYS A N 1
ATOM 595 C CA . CYS A 1 81 ? -14.908 2.090 12.560 1.00 94.00 81 CYS A CA 1
ATOM 596 C C . CYS A 1 81 ? -15.783 2.693 11.457 1.00 94.00 81 CYS A C 1
ATOM 598 O O . CYS A 1 81 ? -15.557 2.412 10.284 1.00 94.00 81 CYS A O 1
ATOM 600 N N . ILE A 1 82 ? -16.753 3.546 11.803 1.00 96.00 82 ILE A N 1
ATOM 601 C CA . ILE A 1 82 ? -17.598 4.215 10.804 1.00 96.00 82 ILE A CA 1
ATOM 602 C C . ILE A 1 82 ? -16.755 5.145 9.926 1.00 96.00 82 ILE A C 1
ATOM 604 O O . ILE A 1 82 ? -16.913 5.133 8.706 1.00 96.00 82 ILE A O 1
ATOM 608 N N . ALA A 1 83 ? -15.842 5.917 10.524 1.00 94.88 83 ALA A N 1
ATOM 609 C CA . ALA A 1 83 ? -14.950 6.805 9.786 1.00 94.88 83 ALA A CA 1
ATOM 610 C C . ALA A 1 83 ? -14.055 6.027 8.804 1.00 94.88 83 ALA A C 1
ATOM 612 O O . ALA A 1 83 ? -13.957 6.412 7.641 1.00 94.88 83 ALA A O 1
ATOM 613 N N . ALA A 1 84 ? -13.474 4.903 9.234 1.00 93.62 84 ALA A N 1
ATOM 614 C CA . ALA A 1 84 ? -12.664 4.031 8.386 1.00 93.62 84 ALA A CA 1
ATOM 615 C C . ALA A 1 84 ? -13.494 3.387 7.264 1.00 93.62 84 ALA A C 1
ATOM 617 O O . ALA A 1 84 ? -13.081 3.403 6.106 1.00 93.62 84 ALA A O 1
ATOM 618 N N . CYS A 1 85 ? -14.696 2.889 7.570 1.00 95.81 85 CYS A N 1
ATOM 619 C CA . CYS A 1 85 ? -15.611 2.360 6.558 1.00 95.81 85 CYS A CA 1
ATOM 620 C C . CYS A 1 85 ? -15.982 3.427 5.521 1.00 95.81 85 CYS A C 1
ATOM 622 O O . CYS A 1 85 ? -15.941 3.149 4.327 1.00 95.81 85 CYS A O 1
ATOM 624 N N . GLY A 1 86 ? -16.302 4.652 5.947 1.00 95.00 86 GLY A N 1
ATOM 625 C CA . GLY A 1 86 ? -16.573 5.767 5.036 1.00 95.00 86 GLY A CA 1
ATOM 626 C C . GLY A 1 86 ? -15.355 6.130 4.184 1.00 95.00 86 GLY A C 1
ATOM 627 O O . GLY A 1 86 ? -15.475 6.257 2.965 1.00 95.00 86 GLY A O 1
ATOM 628 N N . GLY A 1 87 ? -14.178 6.211 4.812 1.00 94.12 87 GLY A N 1
ATOM 629 C CA . GLY A 1 87 ? -12.897 6.458 4.148 1.00 94.12 87 GLY A CA 1
ATOM 630 C C . GLY A 1 87 ? -12.487 5.367 3.158 1.00 94.12 87 GLY A C 1
ATOM 631 O O . GLY A 1 87 ? -11.745 5.655 2.230 1.00 94.12 87 GLY A O 1
ATOM 632 N N . MET A 1 88 ? -13.007 4.145 3.297 1.00 95.31 88 MET A N 1
ATOM 633 C CA . MET A 1 88 ? -12.796 3.045 2.352 1.00 95.31 88 MET A CA 1
ATOM 634 C C . MET A 1 88 ? -13.857 3.016 1.245 1.00 95.31 88 MET A C 1
ATOM 636 O O . MET A 1 88 ? -13.527 2.912 0.066 1.00 95.31 88 MET A O 1
ATOM 640 N N . VAL A 1 89 ? -15.139 3.104 1.604 1.00 96.69 89 VAL A N 1
ATOM 641 C CA . VAL A 1 89 ? -16.258 2.933 0.665 1.00 96.69 89 VAL A CA 1
ATOM 642 C C . VAL A 1 89 ? -16.320 4.079 -0.341 1.00 96.69 89 VAL A C 1
ATOM 644 O O . VAL A 1 89 ? -16.522 3.831 -1.528 1.00 96.69 89 VAL A O 1
ATOM 647 N N . VAL A 1 90 ? -16.126 5.326 0.100 1.00 96.25 90 VAL A N 1
ATOM 648 C CA . VAL A 1 90 ? -16.253 6.490 -0.789 1.00 96.25 90 VAL A CA 1
ATOM 649 C C . VAL A 1 90 ? -15.210 6.460 -1.919 1.00 96.25 90 VAL A C 1
ATOM 651 O O . VAL A 1 90 ? -15.624 6.527 -3.078 1.00 96.25 90 VAL A O 1
ATOM 654 N N . PRO A 1 91 ? -13.895 6.286 -1.664 1.00 95.19 91 PRO A N 1
ATOM 655 C CA . PRO A 1 91 ? -12.906 6.216 -2.742 1.00 95.19 91 PRO A CA 1
ATOM 656 C C . PRO A 1 91 ? -13.107 5.024 -3.685 1.00 95.19 91 PRO A C 1
ATOM 658 O O . PRO A 1 91 ? -12.944 5.172 -4.897 1.00 95.19 91 PRO A O 1
ATOM 661 N N . VAL A 1 92 ? -13.516 3.863 -3.157 1.00 95.06 92 VAL A N 1
ATOM 662 C CA . VAL A 1 92 ? -13.830 2.664 -3.957 1.00 95.06 92 VAL A CA 1
ATOM 663 C C . VAL A 1 92 ? -14.973 2.948 -4.934 1.00 95.06 92 VAL A C 1
ATOM 665 O O . VAL A 1 92 ? -14.861 2.653 -6.125 1.00 95.06 92 VAL A O 1
ATOM 668 N N . LEU A 1 93 ? -16.067 3.549 -4.453 1.00 94.88 93 LEU A N 1
ATOM 669 C CA . LEU A 1 93 ? -17.222 3.874 -5.292 1.00 94.88 93 LEU A CA 1
ATOM 670 C C . LEU A 1 93 ? -16.874 4.907 -6.364 1.00 94.88 93 LEU A C 1
ATOM 672 O O . LEU A 1 93 ? -17.279 4.739 -7.513 1.00 94.88 93 LEU A O 1
ATOM 676 N N . VAL A 1 94 ? -16.092 5.934 -6.018 1.00 94.00 94 VAL A N 1
ATOM 677 C CA . VAL A 1 94 ? -15.608 6.929 -6.987 1.00 94.00 94 VAL A CA 1
ATOM 678 C C . VAL A 1 94 ? -14.757 6.256 -8.067 1.00 94.00 94 VAL A C 1
ATOM 680 O O . VAL A 1 94 ? -14.992 6.472 -9.255 1.00 94.00 94 VAL A O 1
ATOM 683 N N . TYR A 1 95 ? -13.823 5.380 -7.686 1.00 94.12 95 TYR A N 1
ATOM 684 C CA . TYR A 1 95 ? -12.990 4.653 -8.645 1.00 94.12 95 TYR A CA 1
ATOM 685 C C . TYR A 1 95 ? -13.813 3.782 -9.594 1.00 94.12 95 TYR A C 1
ATOM 687 O O . TYR A 1 95 ? -13.598 3.822 -10.809 1.00 94.12 95 TYR A O 1
ATOM 695 N N . LEU A 1 96 ? -14.765 3.015 -9.057 1.00 94.12 96 LEU A N 1
ATOM 696 C CA . LEU A 1 96 ? -15.643 2.160 -9.852 1.00 94.12 96 LEU A CA 1
ATOM 697 C C . LEU A 1 96 ? -16.523 2.983 -10.793 1.00 94.12 96 LEU A C 1
ATOM 699 O O . LEU A 1 96 ? -16.626 2.650 -11.973 1.00 94.12 96 LEU A O 1
ATOM 703 N N . ALA A 1 97 ? -17.096 4.087 -10.313 1.00 92.00 97 ALA A N 1
ATOM 704 C CA . ALA A 1 97 ? -17.893 4.989 -11.136 1.00 92.00 97 ALA A CA 1
ATOM 705 C C . ALA A 1 97 ? -17.090 5.562 -12.313 1.00 92.00 97 ALA A C 1
ATOM 707 O O . ALA A 1 97 ? -17.642 5.727 -13.395 1.00 92.00 97 ALA A O 1
ATOM 708 N N . CYS A 1 98 ? -15.792 5.820 -12.137 1.00 89.62 98 CYS A N 1
ATOM 709 C CA . CYS A 1 98 ? -14.931 6.284 -13.223 1.00 89.62 98 CYS A CA 1
ATOM 710 C C . CYS A 1 98 ? -14.473 5.160 -14.170 1.00 89.62 98 CYS A C 1
ATOM 712 O O . CYS A 1 98 ? -14.275 5.419 -15.353 1.00 89.62 98 CYS A O 1
ATOM 714 N N . ASN A 1 99 ? -14.285 3.930 -13.680 1.00 91.69 99 ASN A N 1
ATOM 715 C CA . ASN A 1 99 ? -13.620 2.864 -14.445 1.00 91.69 99 ASN A CA 1
ATOM 716 C C . ASN A 1 99 ? -14.565 1.837 -15.079 1.00 91.69 99 ASN A C 1
ATOM 718 O O . ASN A 1 99 ? -14.173 1.193 -16.047 1.00 91.69 99 ASN A O 1
ATOM 722 N N . LEU A 1 100 ? -15.791 1.662 -14.578 1.00 89.62 100 LEU A N 1
ATOM 723 C CA . LEU A 1 100 ? -16.707 0.625 -15.080 1.00 89.62 100 LEU A CA 1
ATOM 724 C C . LEU A 1 100 ? -17.226 0.894 -16.500 1.00 89.62 100 LEU A C 1
ATOM 726 O O . LEU A 1 100 ? -17.566 -0.044 -17.213 1.00 89.62 100 LEU A O 1
ATOM 730 N N . TRP A 1 101 ? -17.280 2.161 -16.911 1.00 83.62 101 TRP A N 1
ATOM 731 C CA . TRP A 1 101 ? -17.869 2.574 -18.190 1.00 83.62 101 TRP A CA 1
ATOM 732 C C . TRP A 1 101 ? -16.832 2.787 -19.299 1.00 83.62 101 TRP A C 1
ATOM 734 O O . TRP A 1 101 ? -17.204 3.073 -20.436 1.00 83.62 101 TRP A O 1
ATOM 744 N N . LEU A 1 102 ? -15.536 2.667 -18.988 1.00 84.81 102 LEU A N 1
ATOM 745 C CA . LEU A 1 102 ? -14.466 2.848 -19.966 1.00 84.81 102 LEU A CA 1
ATOM 746 C C . LEU A 1 102 ? -14.179 1.535 -20.715 1.00 84.81 102 LEU A C 1
ATOM 748 O O . LEU A 1 102 ? -13.953 0.504 -20.073 1.00 84.81 102 LEU A O 1
ATOM 752 N N . PRO A 1 103 ? -14.086 1.555 -22.058 1.00 81.94 103 PRO A N 1
ATOM 753 C CA . PRO A 1 103 ? -13.516 0.443 -22.812 1.00 81.94 103 PRO A CA 1
ATOM 754 C C . PRO A 1 103 ? -12.080 0.174 -22.331 1.00 81.94 103 PRO A C 1
ATOM 756 O O . PRO A 1 103 ? -11.210 1.031 -22.467 1.00 81.94 103 PRO A O 1
ATOM 759 N N . GLY A 1 104 ? -11.837 -0.998 -21.737 1.00 84.44 104 GLY A N 1
ATOM 760 C CA . GLY A 1 104 ? -10.545 -1.345 -21.125 1.00 84.44 104 GLY A CA 1
ATOM 761 C C . GLY A 1 104 ? -10.377 -0.925 -19.657 1.00 84.44 104 GLY A C 1
ATOM 762 O O . GLY A 1 104 ? -9.256 -0.941 -19.153 1.00 84.44 104 GLY A O 1
ATOM 763 N N . GLY A 1 105 ? -11.458 -0.556 -18.963 1.00 83.12 105 GLY A N 1
ATOM 764 C CA . GLY A 1 105 ? -11.430 -0.264 -17.529 1.00 83.12 105 GLY A CA 1
ATOM 765 C C . GLY A 1 105 ? -10.917 -1.432 -16.674 1.00 83.12 105 GLY A C 1
ATOM 766 O O . GLY A 1 105 ? -11.073 -2.602 -17.027 1.00 83.12 105 GLY A O 1
ATOM 767 N N . ALA A 1 106 ? -10.315 -1.113 -15.523 1.00 88.00 106 ALA A N 1
ATOM 768 C CA . ALA A 1 106 ? -9.688 -2.081 -14.619 1.00 88.00 106 ALA A CA 1
ATOM 769 C C . ALA A 1 106 ? -10.429 -2.174 -13.267 1.00 88.00 106 ALA A C 1
ATOM 771 O O . ALA A 1 106 ? -9.896 -1.753 -12.241 1.00 88.00 106 ALA A O 1
ATOM 772 N N . PRO A 1 107 ? -11.648 -2.747 -13.205 1.00 84.94 107 PRO A N 1
ATOM 773 C CA . PRO A 1 107 ? -12.440 -2.787 -11.970 1.00 84.94 107 PRO A CA 1
ATOM 774 C C . PRO A 1 107 ? -11.745 -3.532 -10.817 1.00 84.94 107 PRO A C 1
ATOM 776 O O . PRO A 1 107 ? -12.014 -3.246 -9.655 1.00 84.94 107 PRO A O 1
ATOM 779 N N . GLY A 1 108 ? -10.800 -4.432 -11.117 1.00 88.25 108 GLY A N 1
ATOM 780 C CA . GLY A 1 108 ? -9.978 -5.109 -10.107 1.00 88.25 108 GLY A CA 1
ATOM 781 C C . GLY A 1 108 ? -9.057 -4.182 -9.301 1.00 88.25 108 GLY A C 1
ATOM 782 O O . GLY A 1 108 ? -8.586 -4.583 -8.243 1.00 88.25 108 GLY A O 1
ATOM 783 N N . GLY A 1 109 ? -8.822 -2.945 -9.754 1.00 88.75 109 GLY A N 1
ATOM 784 C CA . GLY A 1 109 ? -8.023 -1.942 -9.041 1.00 88.75 109 GLY A CA 1
ATOM 785 C C . GLY A 1 109 ? -8.791 -1.150 -7.978 1.00 88.75 109 GLY A C 1
ATOM 786 O O . GLY A 1 109 ? -8.238 -0.216 -7.402 1.00 88.75 109 GLY A O 1
ATOM 787 N N . ALA A 1 110 ? -10.054 -1.492 -7.705 1.00 91.88 110 ALA A N 1
ATOM 788 C CA . ALA A 1 110 ? -10.923 -0.698 -6.837 1.00 91.88 110 ALA A CA 1
ATOM 789 C C . ALA A 1 110 ? -10.455 -0.588 -5.379 1.00 91.88 110 ALA A C 1
ATOM 791 O O . ALA A 1 110 ? -10.855 0.347 -4.695 1.00 91.88 110 ALA A O 1
ATOM 792 N N . SER A 1 111 ? -9.587 -1.491 -4.915 1.00 90.19 111 SER A N 1
ATOM 793 C CA . SER A 1 111 ? -8.970 -1.445 -3.583 1.00 90.19 111 SER A CA 1
ATOM 794 C C . SER A 1 111 ? -7.705 -0.583 -3.503 1.00 90.19 111 SER A C 1
ATOM 796 O O . SER A 1 111 ? -7.168 -0.402 -2.420 1.00 90.19 111 SER A O 1
ATOM 798 N N . ILE A 1 112 ? -7.198 -0.031 -4.605 1.00 92.38 112 ILE A N 1
ATOM 799 C CA . ILE A 1 112 ? -6.036 0.873 -4.575 1.00 92.38 112 ILE A CA 1
ATOM 800 C C . ILE A 1 112 ? -6.339 2.192 -3.827 1.00 92.38 112 ILE A C 1
ATOM 802 O O . ILE A 1 112 ? -5.566 2.555 -2.944 1.00 92.38 112 ILE A O 1
ATOM 806 N N . PRO A 1 113 ? -7.442 2.919 -4.107 1.00 92.81 113 PRO A N 1
ATOM 807 C CA . PRO A 1 113 ? -7.682 4.245 -3.529 1.00 92.81 113 PRO A CA 1
ATOM 808 C C . PRO A 1 113 ? -8.137 4.235 -2.060 1.00 92.81 113 PRO A C 1
ATOM 810 O O . PRO A 1 113 ? -8.317 5.305 -1.488 1.00 92.81 113 PRO A O 1
ATOM 813 N N . MET A 1 114 ? -8.367 3.064 -1.456 1.00 92.38 114 MET A N 1
ATOM 814 C CA . MET A 1 114 ? -8.742 2.970 -0.038 1.00 92.38 114 MET A CA 1
ATOM 815 C C . MET A 1 114 ? -7.532 2.962 0.907 1.00 92.38 114 MET A C 1
ATOM 817 O O . MET A 1 114 ? -7.709 3.120 2.112 1.00 92.38 114 MET A O 1
ATOM 821 N N . ALA A 1 115 ? -6.325 2.713 0.387 1.00 87.94 115 ALA A N 1
ATOM 822 C CA . ALA A 1 115 ? -5.110 2.666 1.189 1.00 87.94 115 ALA A CA 1
ATOM 823 C C . ALA A 1 115 ? -4.612 4.083 1.515 1.00 87.94 115 ALA A C 1
ATOM 825 O O . ALA A 1 115 ? -4.703 4.993 0.692 1.00 87.94 115 ALA A O 1
ATOM 826 N N . THR A 1 116 ? -4.059 4.254 2.715 1.00 87.25 116 THR A N 1
ATOM 827 C CA . THR A 1 116 ? -3.442 5.503 3.183 1.00 87.25 116 THR A CA 1
ATOM 828 C C . THR A 1 116 ? -2.021 5.216 3.667 1.00 87.25 116 THR A C 1
ATOM 830 O O . THR A 1 116 ? -1.837 4.259 4.420 1.00 87.25 116 THR A O 1
ATOM 833 N N . GLU A 1 117 ? -1.056 6.035 3.234 1.00 76.50 117 GLU A N 1
ATOM 834 C CA . GLU A 1 117 ? 0.387 5.945 3.553 1.00 76.50 117 GLU A CA 1
ATOM 835 C C . GLU A 1 117 ? 0.781 6.744 4.805 1.00 76.50 117 GLU A C 1
ATOM 837 O O . GLU A 1 117 ? 0.176 7.820 5.035 1.00 76.50 117 GLU A O 1
#

InterPro domains:
  IPR004670 Na+/H+ antiporter NhaA [PF06965] (2-116)
  IPR004670 Na+/H+ antiporter NhaA [PTHR30341] (2-117)
  IPR023171 Na+/H+ antiporter domain superfamily [G3DSA:1.20.1530.10] (1-117)

pLDDT: mean 90.99, std 7.5, range [61.12, 97.94]

Secondary structure (DSSP, 8-state):
-HHHHHHHHHHHHHHSSTTHHHHHHHHH-EES-SSSS--EEHHHHHHHHHHHHHHHHHHHHHHHHHHTSTTSSHHHHHHHHHHHHHHHHHHHHHHHHHHTTSTT--GGGTTSTT---

Radius of gyration: 19.85 Å; chains: 1; bounding box: 42×40×49 Å

Organism: NCBI:txid73915

Sequence (117 aa):
ALLVASAVASLALANFGPASSAWLALWARRLGPPIGAHALTLRGWVNEGLMSLFFFAVGLEIKREVVEGALASPRKALLPCIAACGGMVVPVLVYLACNLWLPGGAPGGASIPMATE

Foldseek 3Di:
DVVVVVVVVLVCCCPDDPNNVVSVVQQQCFDDDPPPPPGDGVVRCCCVVVVVVVVVVVVVVVVCCCVPRQNVDPVSVVVVVVVLVCLLVVQLVVLCVVFVPDDVGDNVCSRVNSDDD